Protein AF-X1TU76-F1 (afdb_monomer_lite)

Structure (mmCIF, N/CA/C/O backbone):
data_AF-X1TU76-F1
#
_entry.id   AF-X1TU76-F1
#
loop_
_atom_site.group_PDB
_atom_site.id
_atom_site.type_symbol
_atom_site.label_atom_id
_atom_site.label_alt_id
_atom_site.label_comp_id
_atom_site.label_asym_id
_atom_site.label_entity_id
_atom_site.label_seq_id
_atom_site.pdbx_PDB_ins_code
_atom_site.Cartn_x
_atom_site.Cartn_y
_atom_site.Cartn_z
_atom_site.occupancy
_atom_site.B_iso_or_equiv
_atom_site.auth_seq_id
_atom_site.auth_comp_id
_atom_site.auth_asym_id
_atom_site.auth_atom_id
_atom_site.pdbx_PDB_model_num
ATOM 1 N N . PRO A 1 1 ? -9.654 -5.567 6.542 1.00 89.19 1 PRO A N 1
ATOM 2 C CA . PRO A 1 1 ? -9.606 -6.854 7.283 1.00 89.19 1 PRO A CA 1
ATOM 3 C C . PRO A 1 1 ? -10.109 -7.952 6.343 1.00 89.19 1 PRO A C 1
ATOM 5 O O . PRO A 1 1 ? -10.997 -7.656 5.552 1.00 89.19 1 PRO A O 1
ATOM 8 N N . TYR A 1 2 ? -9.516 -9.146 6.365 1.00 90.56 2 TYR A N 1
ATOM 9 C CA . TYR A 1 2 ? -9.943 -10.254 5.501 1.00 90.56 2 TYR A CA 1
ATOM 10 C C . TYR A 1 2 ? -10.893 -11.187 6.260 1.00 90.56 2 TYR A C 1
ATOM 12 O O . TYR A 1 2 ? -10.698 -11.353 7.463 1.00 90.56 2 TYR A O 1
ATOM 20 N N . PRO A 1 3 ? -11.888 -11.805 5.598 1.00 90.25 3 PRO A N 1
ATOM 21 C CA . PRO A 1 3 ? -12.767 -12.770 6.248 1.00 90.25 3 PRO A CA 1
ATOM 22 C C . PRO A 1 3 ? -11.976 -13.922 6.878 1.00 90.25 3 PRO A C 1
ATOM 24 O O . PRO A 1 3 ? -10.980 -14.373 6.310 1.00 90.25 3 PRO A O 1
ATOM 27 N N . GLY A 1 4 ? -12.421 -14.390 8.046 1.00 89.56 4 GLY A N 1
ATOM 28 C CA . GLY A 1 4 ? -11.755 -15.456 8.801 1.00 89.56 4 GLY A CA 1
ATOM 29 C C . GLY A 1 4 ? -10.648 -14.986 9.750 1.00 89.56 4 GLY A C 1
ATOM 30 O O . GLY A 1 4 ? -9.988 -15.825 10.358 1.00 89.56 4 GLY A O 1
ATOM 31 N N . CYS A 1 5 ? -10.429 -13.673 9.896 1.00 92.19 5 CYS A N 1
ATOM 32 C CA . CYS A 1 5 ? -9.655 -13.134 11.014 1.00 92.19 5 CYS A CA 1
ATOM 33 C C . CYS A 1 5 ? -10.570 -12.516 12.076 1.00 92.19 5 CYS A C 1
ATOM 35 O O . CYS A 1 5 ? -11.586 -11.910 11.747 1.00 92.19 5 CYS A O 1
ATOM 37 N N . GLU A 1 6 ? -10.152 -12.590 13.341 1.00 95.69 6 GLU A N 1
ATOM 38 C CA . GLU A 1 6 ? -10.909 -12.061 14.487 1.00 95.69 6 GLU A CA 1
ATOM 39 C C . GLU A 1 6 ? -11.322 -10.594 14.288 1.00 95.69 6 GLU A C 1
ATOM 41 O O . GLU A 1 6 ? -12.465 -10.213 14.522 1.00 95.69 6 GLU A O 1
ATOM 46 N N . LEU A 1 7 ? -10.416 -9.772 13.750 1.00 93.69 7 LEU A N 1
ATOM 47 C CA . LEU A 1 7 ? -10.696 -8.366 13.464 1.00 93.69 7 LEU A CA 1
ATOM 48 C C . LEU A 1 7 ? -11.834 -8.178 12.447 1.00 93.69 7 LEU A C 1
ATOM 50 O O . LEU A 1 7 ? -12.572 -7.200 12.531 1.00 93.69 7 LEU A O 1
ATOM 54 N N . TYR A 1 8 ? -11.966 -9.070 11.463 1.00 93.81 8 TYR A N 1
ATOM 55 C CA . TYR A 1 8 ? -13.084 -9.015 10.525 1.00 93.81 8 TYR A CA 1
ATOM 56 C C . TYR A 1 8 ? -14.400 -9.332 11.228 1.00 93.81 8 TYR A C 1
ATOM 58 O O . TYR A 1 8 ? -15.361 -8.597 11.025 1.00 93.81 8 TYR A O 1
ATOM 66 N N . ASP A 1 9 ? -14.428 -10.363 12.072 1.00 94.88 9 ASP A N 1
ATOM 67 C CA . ASP A 1 9 ? -15.644 -10.786 12.772 1.00 94.88 9 ASP A CA 1
ATOM 68 C C . ASP A 1 9 ? -16.139 -9.702 13.737 1.00 94.88 9 ASP A C 1
ATOM 70 O O . ASP A 1 9 ? -17.321 -9.352 13.722 1.00 94.88 9 ASP A O 1
ATOM 74 N N . VAL A 1 10 ? -15.220 -9.079 14.486 1.00 96.19 10 VAL A N 1
ATOM 75 C CA . VAL A 1 10 ? -15.516 -7.927 15.354 1.00 96.19 10 VAL A CA 1
ATOM 76 C C . VAL A 1 10 ? -16.102 -6.777 14.536 1.00 96.19 10 VAL A C 1
ATOM 78 O O . VAL A 1 10 ? -17.228 -6.348 14.785 1.00 96.19 10 VAL A O 1
ATOM 81 N N . LEU A 1 11 ? -15.398 -6.322 13.496 1.00 94.75 11 LEU A N 1
ATOM 82 C CA . LEU A 1 11 ? -15.848 -5.190 12.679 1.00 94.75 11 LEU A CA 1
ATOM 83 C C . LEU A 1 11 ? -17.147 -5.487 11.921 1.00 94.75 11 LEU A C 1
ATOM 85 O O . LEU A 1 11 ? -17.936 -4.576 11.669 1.00 94.75 11 LEU A O 1
ATOM 89 N N . LYS A 1 12 ? -17.391 -6.749 11.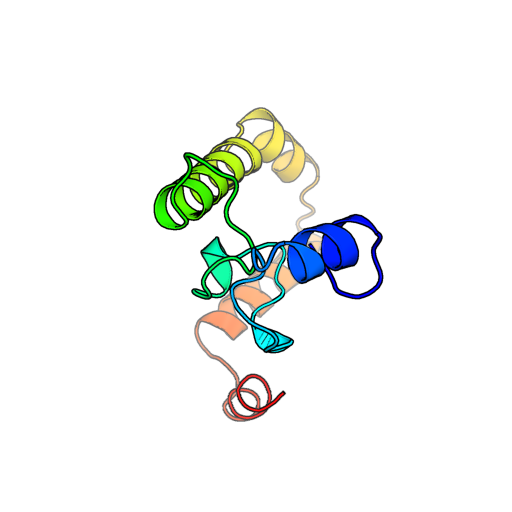555 1.00 94.56 12 LYS A N 1
ATOM 90 C CA . LYS A 1 12 ? -18.639 -7.179 10.926 1.00 94.56 12 LYS A CA 1
ATOM 91 C C . LYS A 1 12 ? -19.799 -7.155 11.916 1.00 94.56 12 LYS A C 1
ATOM 93 O O . LYS A 1 12 ? -20.865 -6.664 11.554 1.00 94.56 12 LYS A O 1
ATOM 98 N N . SER A 1 13 ? -19.587 -7.603 13.154 1.00 95.44 13 SER A N 1
ATOM 99 C CA . SER A 1 13 ? -20.593 -7.517 14.223 1.00 95.44 13 SER A CA 1
ATOM 100 C C . SER A 1 13 ? -20.955 -6.069 14.580 1.00 95.44 13 SER A C 1
ATOM 102 O O . SER A 1 13 ? -22.103 -5.781 14.902 1.00 95.44 13 SER A O 1
ATOM 104 N N . GLU A 1 14 ? -20.003 -5.144 14.425 1.00 95.00 14 GLU A N 1
ATOM 105 C CA . GLU A 1 14 ? -20.197 -3.700 14.609 1.00 95.00 14 GLU A CA 1
ATOM 106 C C . GLU A 1 14 ? -20.811 -3.001 13.379 1.00 95.00 14 GLU A C 1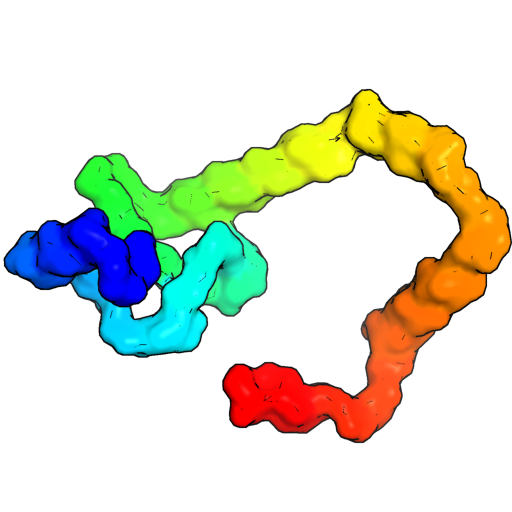
ATOM 108 O O . GLU A 1 14 ? -21.030 -1.791 13.404 1.00 95.00 14 GLU A O 1
ATOM 113 N N . GLY A 1 15 ? -21.060 -3.719 12.276 1.00 93.56 15 GLY A N 1
ATOM 114 C CA . GLY A 1 15 ? -21.584 -3.132 11.036 1.00 93.56 15 GLY A CA 1
ATOM 115 C C . GLY A 1 15 ? -20.597 -2.209 10.304 1.00 93.56 15 GLY A C 1
ATOM 116 O O . GLY A 1 15 ? -21.009 -1.399 9.476 1.00 93.56 15 GLY A O 1
ATOM 117 N N . LYS A 1 16 ? -19.291 -2.315 10.587 1.00 94.00 16 LYS A N 1
ATOM 118 C CA . LYS A 1 16 ? -18.227 -1.455 10.029 1.00 94.00 16 LYS A CA 1
ATOM 119 C C . LYS A 1 16 ? -17.612 -1.972 8.725 1.00 94.00 16 LYS A C 1
ATOM 121 O O . LYS A 1 16 ? -16.775 -1.296 8.122 1.00 94.00 16 LYS A O 1
ATOM 126 N N . ILE A 1 17 ? -17.997 -3.166 8.279 1.00 93.19 17 ILE A N 1
ATOM 127 C CA . ILE A 1 17 ? -17.586 -3.710 6.980 1.00 93.19 17 ILE A CA 1
ATOM 128 C C . ILE A 1 17 ? -18.486 -3.130 5.887 1.00 93.19 17 ILE A C 1
ATOM 130 O O . ILE A 1 17 ? -19.697 -3.313 5.903 1.00 93.19 17 ILE A O 1
ATOM 134 N N . MET A 1 18 ? -17.885 -2.433 4.919 1.00 87.19 18 MET A N 1
ATOM 135 C CA . MET A 1 18 ? -18.629 -1.699 3.885 1.00 87.19 18 MET A CA 1
ATOM 136 C C . MET A 1 18 ? -19.178 -2.594 2.767 1.00 87.19 18 MET A C 1
ATOM 138 O O . MET A 1 18 ? -20.039 -2.162 2.001 1.00 87.19 18 MET A O 1
ATOM 142 N N . THR A 1 19 ? -18.639 -3.804 2.605 1.00 86.56 19 THR A N 1
ATOM 143 C CA . THR A 1 19 ? -19.055 -4.738 1.556 1.00 86.56 19 THR A CA 1
ATOM 144 C C . THR A 1 19 ? -18.666 -6.175 1.889 1.00 86.56 19 THR A C 1
ATOM 146 O O . THR A 1 19 ? -17.619 -6.423 2.486 1.00 86.56 19 THR A O 1
ATOM 149 N N . ASP A 1 20 ? -19.506 -7.108 1.447 1.00 84.19 20 ASP A N 1
ATOM 150 C CA . ASP A 1 20 ? -19.261 -8.551 1.483 1.00 84.19 20 ASP A CA 1
ATOM 151 C C . ASP A 1 20 ? -18.774 -9.104 0.131 1.00 84.19 20 ASP A C 1
ATOM 153 O O . ASP A 1 20 ? -18.543 -10.307 -0.001 1.00 84.19 20 ASP A O 1
ATOM 157 N N . ASP A 1 21 ? -18.588 -8.245 -0.880 1.00 85.75 21 ASP A N 1
ATOM 158 C CA . ASP A 1 21 ? -17.999 -8.660 -2.153 1.00 85.75 21 ASP A CA 1
ATOM 159 C C . ASP A 1 21 ? -16.515 -8.989 -1.960 1.00 85.75 21 ASP A C 1
ATOM 161 O O . ASP A 1 21 ? -15.678 -8.106 -1.755 1.00 85.75 21 ASP A O 1
ATOM 165 N N . TRP A 1 22 ? -16.184 -10.273 -2.095 1.00 82.81 22 TRP A N 1
ATOM 166 C CA . TRP A 1 22 ? -14.821 -10.794 -2.025 1.00 82.81 22 TRP A CA 1
ATOM 167 C C . TRP A 1 22 ? -13.841 -10.077 -2.957 1.00 82.81 22 TRP A C 1
ATOM 169 O O . TRP A 1 22 ? -12.669 -9.929 -2.613 1.00 82.81 22 TRP A O 1
ATOM 179 N N . ARG A 1 23 ? -14.299 -9.569 -4.106 1.00 81.44 23 ARG A N 1
ATOM 180 C CA . ARG A 1 23 ? -13.451 -8.845 -5.068 1.00 81.44 23 ARG A CA 1
ATOM 181 C C . ARG A 1 23 ? -12.988 -7.482 -4.550 1.00 81.44 23 ARG A C 1
ATOM 183 O O . ARG A 1 23 ? -12.001 -6.936 -5.045 1.00 81.44 23 ARG A O 1
ATOM 190 N N . ALA A 1 24 ? -13.673 -6.928 -3.552 1.00 82.75 24 ALA A N 1
ATOM 191 C CA . ALA A 1 24 ? -13.296 -5.670 -2.920 1.00 82.75 24 ALA A CA 1
ATOM 192 C C . ALA A 1 24 ? -12.208 -5.843 -1.846 1.00 82.75 24 ALA A C 1
ATOM 194 O O . ALA A 1 24 ? -11.569 -4.861 -1.460 1.00 82.75 24 ALA A O 1
ATOM 195 N N . PHE A 1 25 ? -11.951 -7.070 -1.378 1.00 87.38 25 PHE A N 1
ATOM 196 C CA . PHE A 1 25 ? -10.927 -7.342 -0.372 1.00 87.38 25 PHE A CA 1
ATOM 197 C C . PHE A 1 25 ? -9.540 -7.302 -1.005 1.00 87.38 25 PHE A C 1
ATOM 199 O O . PHE A 1 25 ? -9.071 -8.251 -1.628 1.00 87.38 25 PHE A O 1
ATOM 206 N N . THR A 1 26 ? -8.868 -6.169 -0.836 1.00 86.56 26 THR A N 1
ATOM 207 C CA . THR A 1 26 ? -7.529 -5.934 -1.366 1.00 86.56 26 THR A CA 1
ATOM 208 C C . THR A 1 26 ? -6.666 -5.194 -0.362 1.00 86.56 26 THR A C 1
ATOM 210 O O . THR A 1 26 ? -7.109 -4.270 0.323 1.00 86.56 26 THR A O 1
ATOM 213 N N . SER A 1 27 ? -5.389 -5.564 -0.320 1.00 86.31 27 SER A N 1
ATOM 214 C CA . SER A 1 27 ? -4.371 -4.830 0.431 1.00 86.31 27 SER A CA 1
ATOM 215 C C . SER A 1 27 ? -3.942 -3.545 -0.290 1.00 86.31 27 SER A C 1
ATOM 217 O O . SER A 1 27 ? -3.307 -2.686 0.317 1.00 86.31 27 SER A O 1
ATOM 219 N N . TYR A 1 28 ? -4.296 -3.384 -1.571 1.00 87.38 28 TYR A N 1
ATOM 220 C CA . TYR A 1 28 ? -3.880 -2.263 -2.420 1.00 87.38 28 TYR A CA 1
ATOM 221 C C . TYR A 1 28 ? -5.083 -1.555 -3.072 1.00 87.38 28 TYR A C 1
ATOM 223 O O . TYR A 1 28 ? -5.238 -1.576 -4.302 1.00 87.38 28 TYR A O 1
ATOM 231 N N . PRO A 1 29 ? -5.947 -0.888 -2.278 1.00 85.56 29 PRO A N 1
ATOM 232 C CA . PRO A 1 29 ? -7.085 -0.124 -2.801 1.00 85.56 29 PRO A CA 1
ATOM 233 C C . PRO A 1 29 ? -6.648 0.981 -3.777 1.00 85.56 29 PRO A C 1
ATOM 235 O O . PRO A 1 29 ? -7.349 1.279 -4.739 1.00 85.56 29 PRO A O 1
ATOM 238 N N . SER A 1 30 ? -5.438 1.530 -3.613 1.00 84.31 30 SER A N 1
ATOM 239 C CA . SER A 1 30 ? -4.882 2.523 -4.542 1.00 84.31 30 SER A CA 1
ATOM 240 C C . SER A 1 30 ? -4.629 2.017 -5.966 1.00 84.31 30 SER A C 1
ATOM 242 O O . SER A 1 30 ? -4.568 2.847 -6.875 1.00 84.31 30 SER A O 1
ATOM 244 N N . TYR A 1 31 ? -4.481 0.702 -6.156 1.00 83.06 31 TYR A N 1
ATOM 245 C CA . TYR A 1 31 ? -4.227 0.075 -7.455 1.00 83.06 31 TYR A CA 1
ATOM 246 C C . TYR A 1 31 ? -5.502 -0.495 -8.080 1.00 83.06 31 TYR A C 1
ATOM 248 O O . TYR A 1 31 ? -5.746 -0.301 -9.265 1.00 83.06 31 TYR A O 1
ATOM 256 N N . SER A 1 32 ? -6.334 -1.162 -7.277 1.00 81.31 32 SER A N 1
ATOM 257 C CA . SER A 1 32 ? -7.583 -1.776 -7.756 1.00 81.31 32 SER A CA 1
ATOM 258 C C . SER A 1 32 ? -8.679 -0.767 -8.117 1.00 81.31 32 SER A C 1
ATOM 260 O O . SER A 1 32 ? -9.595 -1.107 -8.855 1.00 81.31 32 SER A O 1
ATOM 262 N N . GLY A 1 33 ? -8.626 0.454 -7.571 1.00 76.06 33 GLY A N 1
ATOM 263 C CA . GLY A 1 33 ? -9.709 1.435 -7.696 1.00 76.06 33 GLY A CA 1
ATOM 264 C C . GLY A 1 33 ? -10.929 1.135 -6.816 1.00 76.06 33 GLY A C 1
ATOM 265 O O . GLY A 1 33 ? -11.849 1.951 -6.760 1.00 76.06 33 GLY A O 1
ATOM 266 N N . ASN A 1 34 ? -10.923 0.013 -6.090 1.00 81.31 34 ASN A N 1
ATOM 267 C CA . ASN A 1 34 ? -11.975 -0.349 -5.150 1.00 81.31 34 ASN A CA 1
ATOM 268 C C . ASN A 1 34 ? -11.874 0.479 -3.865 1.00 81.31 34 ASN A C 1
ATOM 270 O O . ASN A 1 34 ? -10.786 0.851 -3.409 1.00 81.31 34 ASN A O 1
ATOM 274 N N . ARG A 1 35 ? -13.029 0.736 -3.244 1.00 87.38 35 ARG A N 1
ATOM 275 C CA . ARG A 1 35 ? -13.067 1.310 -1.896 1.00 87.38 35 ARG A CA 1
ATOM 276 C C . ARG A 1 35 ? -12.532 0.274 -0.897 1.00 87.38 35 ARG A C 1
ATOM 278 O O . ARG A 1 35 ? -12.847 -0.906 -1.042 1.00 87.38 35 ARG A O 1
ATOM 285 N N . PRO A 1 36 ? -11.749 0.687 0.115 1.00 89.56 36 PRO A N 1
ATOM 286 C CA . PRO A 1 36 ? -11.369 -0.194 1.208 1.00 89.56 36 PRO A CA 1
ATOM 287 C C . PRO A 1 36 ? -12.610 -0.803 1.869 1.00 89.56 36 PRO A C 1
ATOM 289 O O . PRO A 1 36 ? -13.583 -0.101 2.130 1.00 89.56 36 PRO A O 1
ATOM 292 N N . VAL A 1 37 ? -12.548 -2.095 2.192 1.00 92.00 37 VAL A N 1
ATOM 293 C CA . VAL A 1 37 ? -13.635 -2.831 2.871 1.00 92.00 37 VAL A CA 1
ATOM 294 C C . VAL A 1 37 ? -13.920 -2.336 4.293 1.00 92.00 37 VAL A C 1
ATOM 296 O O . VAL A 1 37 ? -14.954 -2.656 4.869 1.00 92.00 37 VAL A O 1
ATOM 299 N N . TYR A 1 38 ? -12.994 -1.566 4.859 1.00 92.44 38 TYR A N 1
ATOM 300 C CA . TYR A 1 38 ? -13.081 -0.962 6.178 1.00 92.44 38 TYR A CA 1
ATOM 301 C C . TYR A 1 38 ? -12.363 0.386 6.161 1.00 92.44 38 TYR A C 1
ATOM 303 O O . TYR A 1 38 ? -11.259 0.497 5.618 1.00 92.44 38 TYR A O 1
ATOM 311 N N . VAL A 1 39 ? -12.978 1.382 6.792 1.00 93.38 39 VAL A N 1
ATOM 312 C CA . VAL A 1 39 ? -12.400 2.703 7.036 1.00 93.38 39 VAL A CA 1
ATOM 313 C C . VAL A 1 39 ? -12.466 2.947 8.544 1.00 93.38 39 VAL A C 1
ATOM 315 O O . VAL A 1 39 ? -13.565 2.888 9.091 1.00 93.38 39 VAL A O 1
ATOM 318 N N . PRO A 1 40 ? -11.331 3.185 9.226 1.00 93.25 40 PRO A N 1
ATOM 319 C CA . PRO A 1 40 ? -11.338 3.485 10.652 1.00 93.25 40 PRO A CA 1
ATOM 320 C C . PRO A 1 40 ? -12.139 4.741 10.987 1.00 93.25 40 PRO A C 1
ATOM 322 O O . PRO A 1 40 ? -12.182 5.690 10.200 1.00 93.25 40 PRO A O 1
ATOM 325 N N . ASP A 1 41 ? -12.706 4.760 12.190 1.00 93.00 41 ASP A N 1
ATOM 326 C CA . ASP A 1 41 ? -13.470 5.897 12.692 1.00 93.00 41 ASP A CA 1
ATOM 327 C C . ASP A 1 41 ? -12.624 7.184 12.652 1.00 93.00 41 ASP A C 1
ATOM 329 O O . ASP A 1 41 ? -11.437 7.195 12.990 1.00 93.00 41 ASP A O 1
ATOM 333 N N . GLY A 1 42 ? -13.229 8.277 12.181 1.00 94.81 42 GLY A N 1
ATOM 334 C CA . GLY A 1 42 ? -12.549 9.565 12.014 1.00 94.81 42 GLY A CA 1
ATOM 335 C C . GLY A 1 42 ? -11.624 9.671 10.793 1.00 94.81 42 GLY A C 1
ATOM 336 O O . GLY A 1 42 ? -10.947 10.686 10.644 1.00 94.81 42 GLY A O 1
ATOM 337 N N . ARG A 1 43 ? -11.585 8.666 9.908 1.00 94.62 43 ARG A N 1
ATOM 338 C CA . ARG A 1 43 ? -10.836 8.708 8.638 1.00 94.62 43 ARG A CA 1
ATOM 339 C C . ARG A 1 43 ? -11.769 8.670 7.433 1.00 94.62 43 ARG A C 1
ATOM 341 O O . ARG A 1 43 ? -12.927 8.272 7.524 1.00 94.62 43 ARG A O 1
ATOM 348 N N . SER A 1 44 ? -11.236 9.047 6.271 1.00 94.12 44 SER A N 1
ATOM 349 C CA . SER A 1 44 ? -11.927 8.890 4.985 1.00 94.12 44 SER A CA 1
ATOM 350 C C . SER A 1 44 ? -11.250 7.841 4.104 1.00 94.12 44 SER A C 1
ATOM 352 O O . SER A 1 44 ? -10.035 7.641 4.159 1.00 94.12 44 SER A O 1
ATOM 354 N N . TRP A 1 45 ? -12.014 7.172 3.237 1.00 91.81 45 TRP A N 1
ATOM 355 C CA . TRP A 1 45 ? -11.433 6.199 2.307 1.00 91.81 45 TRP A CA 1
ATOM 356 C C . TRP A 1 45 ? -10.463 6.858 1.315 1.00 91.81 45 TRP A C 1
ATOM 358 O O . TRP A 1 45 ? -9.465 6.251 0.925 1.00 91.81 45 TRP A O 1
ATOM 368 N N . GLN A 1 46 ? -10.741 8.103 0.918 1.00 93.81 46 GLN A N 1
ATOM 369 C CA . GLN A 1 46 ? -9.904 8.883 0.011 1.00 93.81 46 GLN A CA 1
ATOM 370 C C . GLN A 1 46 ? -8.533 9.120 0.633 1.00 93.81 46 GLN A C 1
ATOM 372 O O . GLN A 1 46 ? -7.515 8.904 -0.019 1.00 93.81 46 GLN A O 1
ATOM 377 N N . GLU A 1 47 ? -8.516 9.528 1.900 1.00 95.12 47 GLU A N 1
ATOM 378 C CA . GLU A 1 47 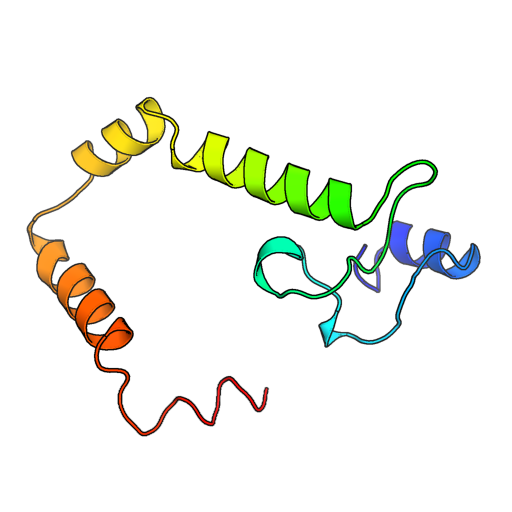? -7.296 9.734 2.669 1.00 95.12 47 GLU A CA 1
ATOM 379 C C . GLU A 1 47 ? -6.459 8.454 2.728 1.00 95.12 47 GLU A C 1
ATOM 381 O O . GLU A 1 47 ? -5.293 8.488 2.350 1.00 95.12 47 GLU A O 1
ATOM 386 N N . LEU A 1 48 ? -7.058 7.309 3.077 1.00 93.06 48 LEU A N 1
ATOM 387 C CA . LEU A 1 48 ? -6.347 6.023 3.119 1.00 93.06 48 LEU A CA 1
ATOM 388 C C . LEU A 1 48 ? -5.684 5.678 1.776 1.00 93.06 48 LEU A C 1
ATOM 390 O O . LEU A 1 48 ? -4.529 5.248 1.731 1.00 93.06 48 LEU A O 1
ATOM 394 N N . VAL A 1 49 ? -6.399 5.895 0.669 1.00 93.62 49 VAL A N 1
ATOM 395 C CA . VAL A 1 49 ? -5.872 5.672 -0.683 1.00 93.62 49 VAL A CA 1
ATOM 396 C C . VAL A 1 49 ? -4.714 6.623 -0.992 1.00 93.62 49 VAL A C 1
ATOM 398 O O . VAL A 1 49 ? -3.707 6.190 -1.559 1.00 93.62 49 VAL A O 1
ATOM 401 N N . GLN A 1 50 ? -4.824 7.904 -0.631 1.00 94.88 50 GLN A N 1
ATOM 402 C CA . GLN A 1 50 ? -3.760 8.883 -0.863 1.00 94.88 50 GLN A CA 1
ATOM 403 C C . GLN A 1 50 ? -2.522 8.589 -0.015 1.00 94.88 50 GLN A C 1
ATOM 405 O O . GLN A 1 50 ? -1.415 8.571 -0.553 1.00 94.88 50 GLN A O 1
ATOM 410 N N . THR A 1 51 ? -2.696 8.265 1.266 1.00 94.69 51 THR A N 1
ATOM 411 C CA . THR A 1 51 ? -1.603 7.861 2.155 1.00 94.69 51 THR A CA 1
ATOM 412 C C . THR A 1 51 ? -0.895 6.618 1.624 1.00 94.69 51 THR A C 1
ATOM 414 O O . THR A 1 51 ? 0.333 6.590 1.585 1.00 94.69 51 THR A O 1
ATOM 417 N N . GLN A 1 52 ? -1.630 5.615 1.126 1.00 94.25 52 GLN A N 1
ATOM 418 C CA . GLN A 1 52 ? -1.011 4.447 0.495 1.00 94.25 52 GLN A CA 1
ATOM 419 C C . GLN A 1 52 ? -0.194 4.837 -0.746 1.00 94.25 52 GLN A C 1
ATOM 421 O O . GLN A 1 52 ? 0.947 4.395 -0.887 1.00 94.25 52 GLN A O 1
ATOM 426 N N . LYS A 1 53 ? -0.733 5.685 -1.635 1.00 94.00 53 LYS A N 1
ATOM 427 C CA . LYS A 1 53 ? 0.000 6.169 -2.820 1.00 94.00 53 LYS A CA 1
ATOM 428 C C . LYS A 1 53 ? 1.276 6.909 -2.431 1.00 94.00 53 LYS A C 1
ATOM 430 O O . LYS A 1 53 ? 2.315 6.692 -3.053 1.00 94.00 53 LYS A O 1
ATOM 435 N N . GLN A 1 54 ? 1.200 7.768 -1.421 1.00 95.62 54 GLN A N 1
ATOM 436 C CA . GLN A 1 54 ? 2.349 8.499 -0.905 1.00 95.62 54 GLN A CA 1
ATOM 437 C C . GLN A 1 54 ? 3.406 7.542 -0.344 1.00 95.62 54 GLN A C 1
ATOM 439 O O . GLN A 1 54 ? 4.545 7.577 -0.802 1.00 95.62 54 GLN A O 1
ATOM 444 N N . ALA A 1 55 ? 3.020 6.631 0.551 1.00 94.50 55 ALA A N 1
ATOM 445 C CA . ALA A 1 55 ? 3.932 5.664 1.159 1.00 94.50 55 ALA A CA 1
ATOM 446 C C . ALA A 1 55 ? 4.628 4.780 0.111 1.00 94.50 55 ALA A C 1
ATOM 448 O O . ALA A 1 55 ? 5.833 4.545 0.192 1.00 94.50 55 ALA A O 1
ATOM 449 N N . MET A 1 56 ? 3.898 4.330 -0.918 1.00 93.06 56 MET A N 1
ATOM 450 C CA . MET A 1 56 ? 4.484 3.566 -2.024 1.00 93.06 56 MET A CA 1
ATOM 451 C C . MET A 1 56 ? 5.523 4.387 -2.796 1.00 93.06 56 MET A C 1
ATOM 453 O O . MET A 1 56 ? 6.614 3.888 -3.070 1.00 93.06 56 MET A O 1
ATOM 457 N N . ARG A 1 57 ? 5.230 5.653 -3.120 1.00 92.50 57 ARG A N 1
ATOM 458 C CA . ARG A 1 57 ? 6.199 6.531 -3.796 1.00 92.50 57 ARG A CA 1
ATOM 459 C C . ARG A 1 57 ? 7.434 6.753 -2.935 1.00 92.50 57 ARG A C 1
ATOM 461 O O . ARG A 1 57 ? 8.542 6.592 -3.426 1.00 92.50 57 ARG A O 1
ATOM 468 N N . GLU A 1 58 ? 7.260 7.082 -1.662 1.00 94.44 58 GLU A N 1
ATOM 469 C CA . GLU A 1 58 ? 8.376 7.315 -0.743 1.00 94.44 58 GLU A CA 1
ATOM 470 C C . GLU A 1 58 ? 9.267 6.080 -0.597 1.00 94.44 58 GLU A C 1
ATOM 472 O O . GLU A 1 58 ? 10.494 6.198 -0.584 1.00 94.44 58 GLU A O 1
ATOM 477 N N . PHE A 1 59 ? 8.666 4.890 -0.551 1.00 92.06 59 PHE A N 1
ATOM 478 C CA . PHE A 1 59 ? 9.399 3.635 -0.463 1.00 92.06 59 PHE A CA 1
ATOM 479 C C . PHE A 1 59 ? 10.188 3.330 -1.744 1.00 92.06 59 PHE A C 1
ATOM 481 O O . PHE A 1 59 ? 11.404 3.137 -1.686 1.00 92.06 59 PHE A O 1
ATOM 488 N N . TYR A 1 60 ? 9.522 3.320 -2.905 1.00 89.06 60 TYR A N 1
ATOM 489 C CA . TYR A 1 60 ? 10.136 2.897 -4.169 1.00 89.06 60 TYR A CA 1
ATOM 490 C C . TYR A 1 60 ? 11.029 3.967 -4.811 1.00 89.06 60 TYR A C 1
ATOM 492 O O . TYR A 1 60 ? 12.003 3.629 -5.481 1.00 89.06 60 TYR A O 1
ATOM 500 N N . VAL A 1 61 ? 10.759 5.257 -4.582 1.00 92.81 61 VAL A N 1
ATOM 501 C CA . VAL A 1 61 ? 11.572 6.375 -5.106 1.00 92.81 61 VAL A CA 1
ATOM 502 C C . VAL A 1 61 ? 12.756 6.698 -4.177 1.00 92.81 61 VAL A C 1
ATOM 504 O O . VAL A 1 61 ? 13.576 7.579 -4.446 1.00 92.81 61 VAL A O 1
ATOM 507 N N . ARG A 1 62 ? 12.922 5.958 -3.075 1.00 93.38 62 ARG A N 1
ATOM 508 C CA . ARG A 1 62 ? 14.037 6.150 -2.145 1.00 93.38 62 ARG A CA 1
ATOM 509 C C . ARG A 1 62 ? 15.375 5.944 -2.858 1.00 93.38 62 ARG A C 1
ATOM 511 O O . ARG A 1 62 ? 15.710 4.833 -3.258 1.00 93.38 62 ARG A O 1
ATOM 518 N N . ARG A 1 63 ? 16.214 6.989 -2.916 1.00 91.31 63 ARG A N 1
ATOM 519 C CA . ARG A 1 63 ? 17.537 6.955 -3.586 1.00 91.31 63 ARG A CA 1
ATOM 520 C C . ARG A 1 63 ? 18.381 5.732 -3.221 1.00 91.31 63 ARG A C 1
ATOM 522 O O . ARG A 1 63 ? 18.966 5.110 -4.098 1.00 91.31 63 ARG A O 1
ATOM 529 N N . LYS A 1 64 ? 18.432 5.366 -1.935 1.00 93.81 64 LYS A N 1
ATOM 530 C CA . LYS A 1 64 ? 19.183 4.186 -1.470 1.00 93.81 64 LYS A CA 1
ATOM 531 C C . LYS A 1 64 ? 18.653 2.876 -2.065 1.00 93.81 64 LYS A C 1
ATOM 533 O O . LYS A 1 64 ? 19.457 2.016 -2.403 1.00 93.81 64 LYS A O 1
ATOM 538 N N . PHE A 1 65 ? 17.333 2.743 -2.200 1.00 91.25 65 PHE A N 1
ATOM 539 C CA . PHE A 1 65 ? 16.699 1.579 -2.819 1.00 91.25 65 PHE A CA 1
ATOM 540 C C . PHE A 1 65 ? 17.058 1.505 -4.307 1.00 91.25 65 PHE A C 1
ATOM 542 O O . PHE A 1 65 ? 17.597 0.497 -4.750 1.00 91.25 65 PHE A O 1
ATOM 549 N N . ILE A 1 66 ? 16.893 2.616 -5.035 1.00 92.38 66 ILE A N 1
ATOM 550 C CA . ILE A 1 66 ? 17.225 2.709 -6.466 1.00 92.38 66 ILE A CA 1
ATOM 551 C C . ILE A 1 66 ? 18.698 2.363 -6.716 1.00 92.38 66 ILE A C 1
ATOM 553 O O . ILE A 1 66 ? 19.002 1.518 -7.549 1.00 92.38 66 ILE A O 1
ATOM 557 N N . ILE A 1 67 ? 19.627 2.981 -5.977 1.00 94.12 67 ILE A N 1
ATOM 558 C CA . ILE A 1 67 ? 21.066 2.715 -6.132 1.00 94.12 6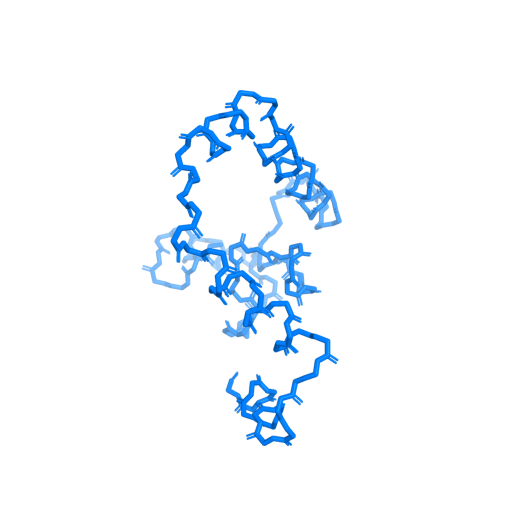7 ILE A CA 1
ATOM 559 C C . ILE A 1 67 ? 21.387 1.251 -5.806 1.00 94.12 67 ILE A C 1
ATOM 561 O O . ILE A 1 67 ? 22.212 0.638 -6.482 1.00 94.12 67 ILE A O 1
ATOM 565 N N . GLY A 1 68 ? 20.750 0.687 -4.776 1.00 93.38 68 GLY A N 1
ATOM 566 C CA . GLY A 1 68 ? 20.908 -0.720 -4.420 1.00 93.38 68 GLY A CA 1
ATOM 567 C C . GLY A 1 68 ? 20.487 -1.653 -5.553 1.00 93.38 68 GLY A C 1
ATOM 568 O O . GLY A 1 68 ? 21.224 -2.583 -5.876 1.00 93.38 68 GLY A O 1
ATOM 569 N N . GLU A 1 69 ? 19.355 -1.365 -6.190 1.00 90.94 69 GLU A N 1
ATOM 570 C CA . GLU A 1 69 ? 18.830 -2.167 -7.293 1.00 90.94 69 GLU A CA 1
ATOM 571 C C . GLU A 1 69 ? 19.680 -2.029 -8.560 1.00 90.94 69 GLU A C 1
ATOM 573 O O . GLU A 1 69 ? 20.051 -3.029 -9.170 1.00 90.94 69 GLU A O 1
ATOM 578 N N . LEU A 1 70 ? 20.106 -0.807 -8.900 1.00 90.12 70 LEU A N 1
ATOM 579 C CA . LEU A 1 70 ? 21.004 -0.561 -10.033 1.00 90.12 70 LEU A CA 1
ATOM 580 C C . LEU A 1 70 ? 22.349 -1.283 -9.881 1.00 90.12 70 LEU A C 1
ATOM 582 O O . LEU A 1 70 ? 22.885 -1.789 -10.860 1.00 90.12 70 LEU A O 1
ATOM 586 N N . ARG A 1 71 ? 22.888 -1.384 -8.660 1.00 93.81 71 ARG A N 1
ATOM 587 C CA . ARG A 1 71 ? 24.117 -2.154 -8.393 1.00 93.81 71 ARG A CA 1
ATOM 588 C C . ARG A 1 71 ? 23.925 -3.664 -8.525 1.00 93.81 71 ARG A C 1
ATOM 590 O O . ARG A 1 71 ? 24.888 -4.373 -8.791 1.00 93.81 71 ARG A O 1
ATOM 597 N N . ARG A 1 72 ? 22.710 -4.164 -8.294 1.00 91.75 72 ARG A N 1
ATOM 598 C CA . ARG A 1 72 ? 22.363 -5.590 -8.423 1.00 91.75 72 ARG A CA 1
ATOM 599 C C . ARG A 1 72 ? 21.956 -5.966 -9.846 1.00 91.75 72 ARG A C 1
ATOM 601 O O . ARG A 1 72 ? 21.907 -7.154 -10.166 1.00 91.75 72 ARG A O 1
ATOM 608 N N . PHE A 1 73 ? 21.678 -4.974 -10.687 1.00 89.69 73 PHE A N 1
ATOM 609 C CA . PHE A 1 73 ? 21.274 -5.168 -12.067 1.00 89.69 73 PHE A CA 1
ATOM 610 C C . PHE A 1 73 ? 22.351 -5.916 -12.862 1.00 89.69 73 PHE A C 1
ATOM 612 O O . PHE A 1 73 ? 23.518 -5.529 -12.892 1.00 89.69 73 PHE A O 1
ATOM 619 N N . ARG A 1 74 ? 21.943 -6.991 -13.542 1.00 90.50 74 ARG A N 1
ATOM 620 C CA . ARG A 1 74 ? 22.807 -7.767 -14.437 1.00 90.50 74 ARG A CA 1
ATOM 621 C C . ARG A 1 74 ? 22.404 -7.503 -15.879 1.00 90.50 74 ARG A C 1
ATOM 623 O O . ARG A 1 74 ? 21.245 -7.703 -16.234 1.00 90.50 74 ARG A O 1
ATOM 630 N N . LEU A 1 75 ? 23.370 -7.144 -16.725 1.00 89.00 75 LEU A N 1
ATOM 631 C CA . LEU A 1 75 ? 23.141 -6.913 -18.159 1.00 89.00 75 LEU A CA 1
ATOM 632 C C . LEU A 1 75 ? 22.538 -8.136 -18.869 1.00 89.00 75 LEU A C 1
ATOM 634 O O . LEU A 1 75 ? 21.749 -7.976 -19.794 1.00 89.00 75 LEU A O 1
ATOM 638 N N . SER A 1 76 ? 22.822 -9.351 -18.391 1.00 91.12 76 SER A N 1
ATOM 639 C CA . SER A 1 76 ? 22.208 -10.591 -18.891 1.00 91.12 76 SER A CA 1
ATOM 640 C C . SER A 1 76 ? 20.676 -10.576 -18.830 1.00 91.12 76 SER A C 1
ATOM 642 O O . SER A 1 76 ? 20.011 -11.221 -19.639 1.00 91.12 76 SER A O 1
ATOM 644 N N . ASN A 1 77 ? 20.102 -9.820 -17.892 1.00 88.25 77 ASN A N 1
ATOM 645 C CA . ASN A 1 77 ? 18.662 -9.759 -17.676 1.00 88.25 77 ASN A CA 1
ATOM 646 C C . ASN A 1 77 ? 17.975 -8.715 -18.563 1.00 88.25 77 ASN A C 1
ATOM 648 O O . ASN A 1 77 ? 16.749 -8.643 -18.561 1.00 88.25 77 ASN A O 1
ATOM 652 N N . LEU A 1 78 ? 18.727 -7.923 -19.338 1.00 90.75 78 LEU A N 1
ATOM 653 C CA . LEU A 1 78 ? 18.190 -6.826 -20.149 1.00 90.75 78 LEU A CA 1
ATOM 654 C C . LEU A 1 78 ? 17.081 -7.291 -21.107 1.00 90.75 78 LEU A C 1
ATOM 656 O O . LEU A 1 78 ? 16.082 -6.595 -21.289 1.00 90.75 78 LEU A O 1
ATOM 660 N N . HIS A 1 79 ? 17.210 -8.501 -21.655 1.00 91.38 79 HIS A N 1
ATOM 661 C CA . HIS A 1 79 ? 16.207 -9.087 -22.543 1.00 91.38 79 HIS A CA 1
ATOM 662 C C . HIS A 1 79 ? 14.852 -9.338 -21.849 1.00 91.38 79 HIS A C 1
ATOM 664 O O . HIS A 1 79 ? 13.813 -9.212 -22.500 1.00 91.38 79 HIS A O 1
ATOM 670 N N . TYR A 1 80 ? 14.831 -9.632 -20.540 1.00 90.19 80 TYR A N 1
ATOM 671 C CA . TYR A 1 80 ? 13.589 -9.777 -19.770 1.00 90.19 80 TYR A CA 1
ATOM 672 C C . TYR A 1 80 ? 12.864 -8.438 -19.639 1.00 90.19 80 TYR A C 1
ATOM 674 O O . TYR A 1 80 ? 11.656 -8.370 -19.861 1.00 90.19 80 TYR A O 1
ATOM 682 N N . TYR A 1 81 ? 13.599 -7.359 -19.356 1.00 88.62 81 TYR A N 1
ATOM 683 C CA . TYR A 1 81 ? 13.025 -6.013 -19.282 1.00 88.62 81 TYR A CA 1
ATOM 684 C C . TYR A 1 81 ? 12.501 -5.552 -20.644 1.00 88.62 81 TYR A C 1
ATOM 686 O O . TYR A 1 81 ? 11.395 -5.022 -20.723 1.00 88.62 81 TYR A O 1
ATOM 694 N N . TYR A 1 82 ? 13.245 -5.815 -21.724 1.00 91.38 82 TYR A N 1
ATOM 695 C CA . TYR A 1 82 ? 12.787 -5.524 -23.084 1.00 91.38 82 TYR A CA 1
ATOM 696 C C . TYR A 1 82 ? 11.520 -6.312 -23.445 1.00 91.38 82 TYR A C 1
ATOM 698 O O . TYR A 1 82 ? 10.565 -5.741 -23.965 1.00 91.38 82 TYR A O 1
ATOM 706 N N . SER A 1 83 ? 11.478 -7.607 -23.123 1.00 90.12 83 SER A N 1
ATOM 707 C CA . SER A 1 83 ? 10.306 -8.456 -23.371 1.00 90.12 83 SER A CA 1
ATOM 708 C C . SER A 1 83 ? 9.086 -7.986 -22.576 1.00 90.12 83 SER A C 1
ATOM 710 O O . SER A 1 83 ? 7.986 -7.927 -23.122 1.00 90.12 83 SER A O 1
ATOM 712 N N . GLY A 1 84 ? 9.281 -7.588 -21.315 1.00 87.94 84 GLY A N 1
ATOM 713 C CA . GLY A 1 84 ? 8.231 -7.002 -20.481 1.00 87.94 84 GLY A CA 1
ATOM 714 C C . GLY A 1 84 ? 7.707 -5.678 -21.043 1.00 87.94 84 GLY A C 1
ATOM 715 O O . GLY A 1 84 ? 6.498 -5.509 -21.181 1.00 87.94 84 GLY A O 1
ATOM 716 N N . LEU A 1 85 ? 8.605 -4.772 -21.445 1.00 92.00 85 LEU A N 1
ATOM 717 C CA . LEU A 1 85 ? 8.242 -3.494 -22.065 1.00 92.00 85 LEU A CA 1
ATOM 718 C C . LEU A 1 85 ? 7.474 -3.705 -23.374 1.00 92.00 85 LEU A C 1
ATOM 720 O O . LEU A 1 85 ? 6.429 -3.092 -23.592 1.00 92.00 85 LEU A O 1
ATOM 724 N N . LYS A 1 86 ? 7.956 -4.617 -24.225 1.00 91.75 86 LYS A N 1
ATOM 725 C CA . LYS A 1 86 ? 7.282 -4.993 -25.469 1.00 91.75 86 LYS A CA 1
ATOM 726 C C . LYS A 1 86 ? 5.893 -5.562 -25.194 1.00 91.75 86 LYS A C 1
ATOM 728 O O . LYS A 1 86 ? 4.968 -5.201 -25.904 1.00 91.75 86 LYS A O 1
ATOM 733 N N . GLY A 1 87 ? 5.727 -6.397 -24.169 1.00 89.62 87 GLY A N 1
ATOM 734 C CA . GLY A 1 87 ? 4.419 -6.930 -23.779 1.00 89.62 87 GLY A CA 1
ATOM 735 C C . GLY A 1 87 ? 3.448 -5.870 -23.25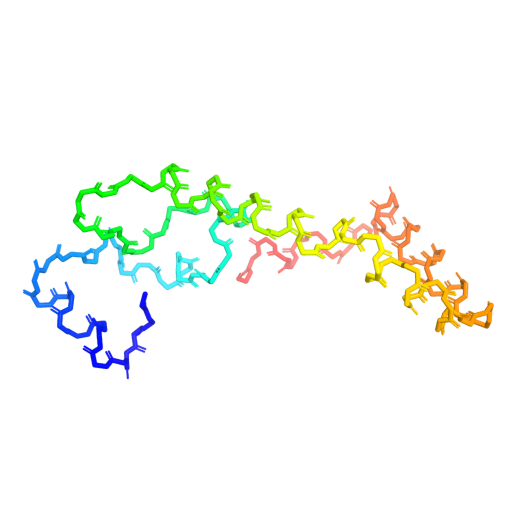1 1.00 89.62 87 GLY A C 1
ATOM 736 O O . GLY A 1 87 ? 2.241 -6.040 -23.383 1.00 89.62 87 GLY A O 1
ATOM 737 N N . LEU A 1 88 ? 3.957 -4.772 -22.688 1.00 85.19 88 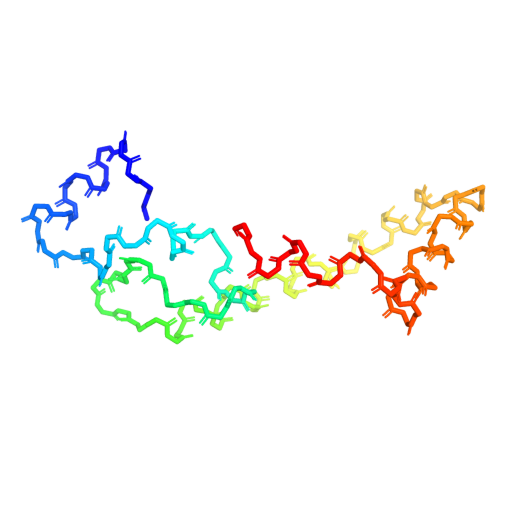LEU A N 1
ATOM 738 C CA . LEU A 1 88 ? 3.136 -3.667 -22.193 1.00 85.19 88 LEU A CA 1
ATOM 739 C C . LEU A 1 88 ? 2.672 -2.734 -23.323 1.00 85.19 88 LEU A C 1
ATOM 741 O O . LEU A 1 88 ? 1.539 -2.266 -23.303 1.00 85.19 88 LEU A O 1
ATOM 745 N N . ILE A 1 89 ? 3.534 -2.490 -24.316 1.00 91.19 89 ILE A N 1
ATOM 746 C CA . ILE A 1 89 ? 3.229 -1.637 -25.480 1.00 91.19 89 ILE A CA 1
ATOM 747 C C . ILE A 1 89 ? 2.465 -2.418 -26.559 1.00 91.19 89 ILE A C 1
ATOM 749 O O . ILE A 1 89 ? 1.547 -1.893 -27.184 1.00 91.19 89 ILE A O 1
ATOM 753 N N . PHE A 1 90 ? 2.824 -3.684 -26.761 1.00 89.56 90 PHE A N 1
ATOM 754 C CA . PHE A 1 90 ? 2.232 -4.593 -27.740 1.00 89.56 90 PHE A CA 1
ATOM 755 C C . PHE A 1 90 ? 1.689 -5.835 -27.026 1.00 89.56 90 PHE A C 1
ATOM 757 O O . PHE A 1 90 ? 2.263 -6.926 -27.144 1.00 89.56 90 PHE A O 1
ATOM 764 N N . PRO A 1 91 ? 0.600 -5.690 -26.251 1.00 76.31 91 PRO A N 1
ATOM 765 C CA . PRO A 1 91 ? -0.008 -6.822 -25.582 1.00 76.31 91 PRO A CA 1
ATOM 766 C C . PRO A 1 91 ? -0.457 -7.848 -26.632 1.00 76.31 91 PRO A C 1
ATOM 768 O O . PRO A 1 91 ? -1.140 -7.488 -27.595 1.00 76.31 91 PRO A O 1
ATOM 771 N N . PRO A 1 92 ? -0.084 -9.131 -26.491 1.00 72.12 92 PRO A N 1
ATOM 772 C CA . PRO A 1 92 ? -0.523 -10.154 -27.425 1.00 72.12 92 PRO A CA 1
ATOM 773 C C . PRO A 1 92 ? -2.052 -10.240 -27.392 1.00 72.12 92 PRO A C 1
ATOM 775 O O . PRO A 1 92 ? -2.659 -10.339 -26.322 1.00 72.12 92 PRO A O 1
ATOM 778 N N . ALA A 1 93 ? -2.667 -10.227 -28.576 1.00 69.25 93 ALA A N 1
ATOM 779 C CA . ALA A 1 93 ? -4.105 -10.050 -28.801 1.00 69.25 93 ALA A CA 1
ATOM 780 C C . ALA A 1 93 ? -5.033 -11.072 -28.098 1.00 69.25 93 ALA A C 1
ATOM 782 O O . ALA A 1 93 ? -6.246 -10.893 -28.106 1.00 69.25 93 ALA A O 1
ATOM 783 N N . ASN A 1 94 ? -4.493 -12.108 -27.443 1.00 60.88 94 ASN A N 1
ATOM 784 C CA . ASN A 1 94 ? -5.253 -13.234 -26.890 1.00 60.88 94 ASN A CA 1
ATOM 785 C C . ASN A 1 94 ? -5.111 -13.470 -25.371 1.00 60.88 94 ASN A C 1
ATOM 787 O O . ASN A 1 94 ? -5.371 -14.576 -24.911 1.00 60.88 94 ASN A O 1
ATOM 791 N N . LYS A 1 95 ? -4.753 -12.465 -24.556 1.00 52.62 95 LYS A N 1
ATOM 792 C CA . LYS A 1 95 ? -4.846 -12.582 -23.074 1.00 52.62 95 LYS A CA 1
ATOM 793 C C . LYS A 1 95 ? -5.631 -11.480 -22.359 1.00 52.62 95 LYS A C 1
ATOM 795 O O . LYS A 1 95 ? -5.920 -11.617 -21.174 1.00 52.62 95 LYS A O 1
ATOM 800 N N . ALA A 1 96 ? -6.058 -10.432 -23.065 1.00 50.34 96 ALA A N 1
ATOM 801 C CA . ALA A 1 96 ? -6.860 -9.357 -22.473 1.00 50.34 96 ALA A CA 1
ATOM 802 C C . ALA A 1 96 ? -8.263 -9.818 -22.017 1.00 50.34 96 ALA A C 1
ATOM 804 O O . ALA A 1 96 ? -8.866 -9.185 -21.156 1.00 50.34 96 ALA A O 1
ATOM 805 N N . LYS A 1 97 ? -8.775 -10.941 -22.550 1.00 46.22 97 LYS A N 1
ATOM 806 C CA . LYS A 1 97 ? -10.095 -11.486 -22.186 1.00 46.22 97 LYS A CA 1
ATOM 807 C C . LYS A 1 97 ? -10.105 -12.367 -20.928 1.00 46.22 97 LYS A C 1
ATOM 809 O O . LYS A 1 97 ? -11.174 -12.519 -20.351 1.00 46.22 97 LYS A O 1
ATOM 814 N N . ASP A 1 98 ? -8.962 -12.886 -20.474 1.00 45.66 98 ASP A N 1
ATOM 815 C CA . ASP A 1 98 ? -8.903 -13.773 -19.293 1.00 45.66 98 ASP A CA 1
ATOM 816 C C . ASP A 1 98 ? -8.659 -13.030 -17.975 1.00 45.66 98 ASP A C 1
ATOM 818 O O . ASP A 1 98 ? -9.052 -13.508 -16.915 1.00 45.66 98 ASP A O 1
ATOM 822 N N . ILE A 1 99 ? -8.050 -11.841 -18.024 1.00 50.44 99 ILE A N 1
ATOM 823 C CA . ILE A 1 99 ? -7.790 -11.031 -16.821 1.00 50.44 99 ILE A CA 1
ATOM 824 C C . ILE A 1 99 ? -9.052 -10.257 -16.401 1.00 50.44 99 ILE A C 1
ATOM 826 O O . ILE A 1 99 ? -9.250 -9.989 -15.225 1.00 50.44 99 ILE A O 1
ATOM 830 N N . ALA A 1 100 ? -9.951 -9.960 -17.346 1.00 43.78 100 ALA A N 1
ATOM 831 C CA . ALA A 1 100 ? -11.231 -9.297 -17.078 1.00 43.78 100 ALA A CA 1
ATOM 832 C C . ALA A 1 100 ? -12.362 -10.260 -16.649 1.00 43.78 100 ALA A C 1
ATOM 834 O O . ALA A 1 100 ? -13.486 -9.814 -16.425 1.00 43.78 100 ALA A O 1
ATOM 835 N N . ARG A 1 101 ? -12.101 -11.576 -16.577 1.00 42.62 101 ARG A N 1
ATOM 836 C CA . ARG A 1 101 ? -13.120 -12.614 -16.317 1.00 42.62 101 ARG A CA 1
ATOM 837 C C . ARG A 1 101 ? -12.832 -13.540 -15.132 1.00 42.62 101 ARG A C 1
ATOM 839 O O . ARG A 1 101 ? -13.614 -14.466 -14.924 1.00 42.62 101 ARG A O 1
ATOM 846 N N . LYS A 1 102 ? -11.767 -13.307 -14.364 1.00 38.38 102 LYS A N 1
ATOM 847 C CA . LYS A 1 102 ? -11.499 -14.024 -13.109 1.00 38.38 102 LYS A CA 1
ATOM 848 C C . LYS A 1 102 ? -11.712 -13.111 -11.914 1.00 38.38 102 LYS A C 1
ATOM 850 O O . LYS A 1 102 ? -11.079 -12.038 -11.896 1.00 38.38 102 LYS A O 1
#

Organism: NCBI:txid412755

pLDDT: mean 86.41, std 13.07, range [38.38, 96.19]

Sequence (102 aa):
PYPGCELYDVLKSEGKIMTDDWRAFTSYPSYSGNRPVYVPDGRSWQELVQTQKQAMREFYVRRKFIIGELRRFRLSNLHYYYSGLKGLIFPPANKAKDIARK

Secondary structure (DSSP, 8-state):
--TTSHHHHHHHHTT------GGG--S-HHHH-PPPS---TT--HHHHHHHHHHHHHHHHT-HHHHHHHHHH--GGGHHHHHHHHHHHHS--TTSHHHHT--

Radius of gyration: 19.11 Å; chains: 1; bounding box: 46×25×44 Å

Foldseek 3Di:
DDPPDPVVVVCVVVVQQPDPPPVLDDPQCLPSVHFHRGDDPPDDSVVVSVVSVVVVCCVCVPPVNVVVVVVVDDPVCVVVVVVVVCCVVPPPPPPPVPVVPD